Protein AF-A0AAV2B101-F1 (afdb_monomer_lite)

pLDDT: mean 90.88, std 5.52, range [64.88, 95.81]

Secondary structure (DSSP, 8-state):
-TTTTTTS---HHHHHHHHHHHHHTT-HHHHHHHHHHHHHTT-HHHHHHHIIIIITT-S-HHHHHHHHTS-HHHHHHHHHHHHHHHHHHHHHTSSS---HHHHHHHHHHHHHH-HHHHHHHHHHHHHT--

Foldseek 3Di:
DQCVQDVHDNDLVVLQVVLVVLVVVVQLLSLLVVLVSCVQVLVLLSNLCSLVPCLVVDPDLVVSCVVSVHPSLSNLLSSLSSLQSNLVCQCVVRSHDNDNPSSVVSLVSSCVSPVPNSVVVVVCVVVVND

InterPro domains:
  IPR006597 Sel1-like repeat [PF08238] (1-27)
  IPR006597 Sel1-like repeat [PF08238] (81-113)
  IPR006597 Sel1-like repeat [SM00671] (1-27)
  IPR006597 Sel1-like repeat [SM00671] (80-115)
  IPR011990 Tetratricopeptide-like helical domain superfamily [G3DSA:1.25.40.10] (1-129)
  IPR052323 LRP2-binding protein [PTHR44554] (1-128)

Structure (mmCIF, N/CA/C/O backbone):
data_AF-A0AAV2B101-F1
#
_entry.id   AF-A0AAV2B101-F1
#
loop_
_atom_site.group_PDB
_atom_site.id
_atom_site.type_symbol
_atom_site.label_atom_id
_atom_site.label_alt_id
_atom_site.label_comp_id
_atom_site.label_asym_id
_atom_site.label_entity_id
_atom_site.label_seq_id
_atom_site.pdbx_PDB_ins_code
_atom_site.Cartn_x
_atom_site.Cartn_y
_atom_site.Cartn_z
_atom_site.occupancy
_atom_site.B_iso_or_equiv
_atom_site.auth_seq_id
_atom_site.auth_comp_id
_atom_site.auth_asym_id
_atom_site.auth_atom_id
_atom_site.pdbx_PDB_model_num
ATOM 1 N N . MET A 1 1 ? 1.192 -10.857 -11.145 1.00 83.56 1 MET A N 1
ATOM 2 C CA . MET A 1 1 ? 0.790 -12.180 -11.665 1.00 83.56 1 MET A CA 1
ATOM 3 C C . MET A 1 1 ? 0.653 -13.176 -10.521 1.00 83.56 1 MET A C 1
ATOM 5 O O . MET A 1 1 ? -0.468 -13.334 -10.070 1.00 83.56 1 MET A O 1
ATOM 9 N N . TYR A 1 2 ? 1.740 -13.704 -9.940 1.00 89.62 2 TYR A N 1
ATOM 10 C CA . TYR A 1 2 ? 1.673 -14.729 -8.878 1.00 89.62 2 TYR A CA 1
ATOM 11 C C . TYR A 1 2 ? 0.877 -14.374 -7.611 1.00 89.62 2 TYR A C 1
ATOM 13 O O . TYR A 1 2 ? 0.341 -15.276 -6.985 1.00 89.62 2 TYR A O 1
ATOM 21 N N . LEU A 1 3 ? 0.789 -13.096 -7.217 1.00 84.12 3 LEU A N 1
ATOM 22 C CA . LEU A 1 3 ? 0.054 -12.691 -6.005 1.00 84.12 3 LEU A CA 1
ATOM 23 C C . LEU A 1 3 ? -1.465 -12.927 -6.108 1.00 84.12 3 LEU A C 1
ATOM 25 O O . LEU A 1 3 ? -2.111 -13.135 -5.091 1.00 84.12 3 LEU A O 1
ATOM 29 N N . TYR A 1 4 ? -2.010 -12.869 -7.326 1.00 83.75 4 TYR A N 1
ATOM 30 C CA . TYR A 1 4 ? -3.451 -12.961 -7.593 1.00 83.75 4 TYR A CA 1
ATOM 31 C C . TYR A 1 4 ? -3.789 -13.994 -8.679 1.00 83.75 4 TYR A C 1
ATOM 33 O O . TYR A 1 4 ? -4.881 -13.960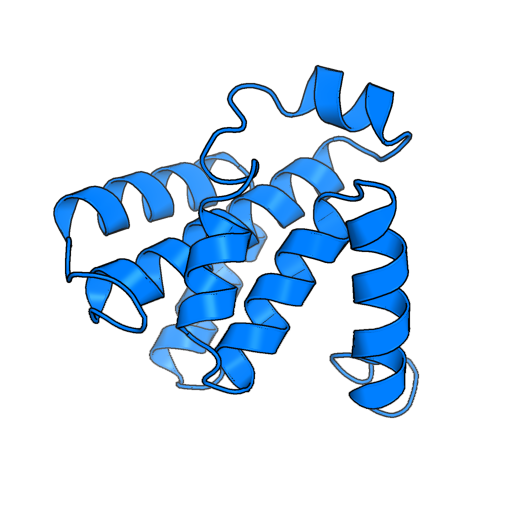 -9.231 1.00 83.75 4 TYR A O 1
ATOM 41 N N . GLY A 1 5 ? -2.828 -14.831 -9.082 1.00 86.94 5 GLY A N 1
ATOM 42 C CA . GLY A 1 5 ? -3.027 -15.810 -10.157 1.00 86.94 5 GLY A CA 1
ATOM 43 C C . GLY A 1 5 ? -3.395 -15.210 -11.527 1.00 86.94 5 GLY A C 1
ATOM 44 O O . GLY A 1 5 ? -4.098 -15.826 -12.322 1.00 86.94 5 GLY A O 1
ATOM 45 N N . LEU A 1 6 ? -2.959 -13.981 -11.832 1.00 86.06 6 LEU A N 1
ATOM 46 C CA . LEU A 1 6 ? -3.276 -13.357 -13.125 1.00 86.06 6 LEU A CA 1
ATOM 47 C C . LEU A 1 6 ? -2.444 -14.006 -14.235 1.00 86.06 6 LEU A C 1
ATOM 49 O O . LEU A 1 6 ? -1.242 -13.738 -14.317 1.00 86.06 6 LEU A O 1
ATOM 53 N N . GLY A 1 7 ? -3.076 -14.841 -15.065 1.00 90.12 7 GLY A N 1
ATOM 54 C CA . GLY A 1 7 ? -2.433 -15.547 -16.183 1.00 90.12 7 GLY A CA 1
ATOM 55 C C . GLY A 1 7 ? -1.427 -16.625 -15.756 1.00 90.12 7 GLY A C 1
ATOM 56 O O . GLY A 1 7 ? -0.592 -17.035 -16.555 1.00 90.12 7 GLY A O 1
ATOM 57 N N . THR A 1 8 ? -1.455 -17.034 -14.488 1.00 92.19 8 THR A N 1
ATOM 58 C CA . THR A 1 8 ? -0.586 -18.055 -13.885 1.00 92.19 8 THR A CA 1
ATOM 59 C C . THR A 1 8 ? -1.245 -18.572 -12.607 1.00 92.19 8 THR A C 1
ATOM 61 O O . THR A 1 8 ? -2.190 -17.958 -12.123 1.00 92.19 8 THR A O 1
ATOM 64 N N . GLU A 1 9 ? -0.758 -19.662 -12.026 1.00 90.50 9 GLU A N 1
ATOM 65 C CA . GLU A 1 9 ? -1.245 -20.110 -10.721 1.00 90.50 9 GLU A CA 1
ATOM 66 C C . GLU A 1 9 ? -0.857 -19.115 -9.616 1.00 90.50 9 GLU A C 1
ATOM 68 O O . GLU A 1 9 ? 0.226 -18.514 -9.633 1.00 90.50 9 GLU A O 1
ATOM 73 N N . GLU A 1 10 ? -1.745 -18.921 -8.635 1.00 90.19 10 GLU A N 1
ATOM 74 C CA . GLU A 1 10 ? -1.401 -18.143 -7.446 1.00 90.19 10 GLU A CA 1
ATOM 75 C C . GLU A 1 10 ? -0.235 -18.828 -6.724 1.00 90.19 10 GLU A C 1
ATOM 77 O O . GLU A 1 10 ? -0.301 -19.993 -6.339 1.00 90.19 10 GLU A O 1
ATOM 82 N N . ASN A 1 11 ? 0.857 -18.090 -6.532 1.00 91.88 11 ASN A N 1
ATOM 83 C CA . ASN A 1 11 ? 2.045 -18.594 -5.863 1.00 91.88 11 ASN A CA 1
ATOM 84 C C . ASN A 1 11 ? 2.609 -17.528 -4.929 1.00 91.88 11 ASN A C 1
ATOM 86 O O . ASN A 1 11 ? 3.425 -16.684 -5.309 1.00 91.88 11 ASN A O 1
ATOM 90 N N . LEU A 1 12 ? 2.181 -17.586 -3.669 1.00 88.06 12 LEU A N 1
ATOM 91 C CA . LEU A 1 12 ? 2.563 -16.614 -2.646 1.00 88.06 12 LEU A CA 1
ATOM 92 C C . LEU A 1 12 ? 4.074 -16.589 -2.376 1.00 88.06 12 LEU A C 1
ATOM 94 O O . LEU A 1 12 ? 4.618 -15.529 -2.073 1.00 88.06 12 LEU A O 1
ATOM 98 N N . ARG A 1 13 ? 4.771 -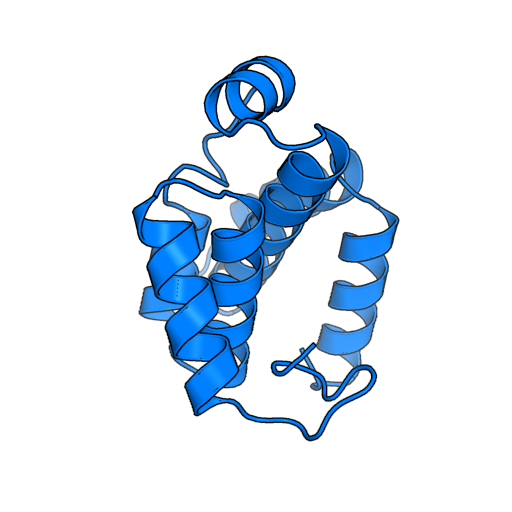17.724 -2.521 1.00 90.38 13 ARG A N 1
ATOM 99 C CA . ARG A 1 13 ? 6.224 -17.805 -2.310 1.00 90.38 13 ARG A CA 1
ATOM 100 C C . ARG A 1 13 ? 6.984 -17.062 -3.405 1.00 90.38 13 ARG A C 1
ATOM 102 O O . ARG A 1 13 ? 7.873 -16.270 -3.093 1.00 90.38 13 ARG A O 1
ATOM 109 N N . LEU A 1 14 ? 6.622 -17.286 -4.669 1.00 92.31 14 LEU A N 1
ATOM 110 C CA . LEU A 1 14 ? 7.210 -16.569 -5.803 1.00 92.31 14 LEU A CA 1
ATOM 111 C C . LEU A 1 14 ? 6.824 -15.092 -5.784 1.00 92.31 14 LEU A C 1
ATOM 113 O O . LEU A 1 14 ? 7.685 -14.236 -5.985 1.00 92.31 14 LEU A O 1
ATOM 117 N N . ALA A 1 15 ? 5.560 -14.781 -5.483 1.00 91.38 15 ALA A N 1
ATOM 118 C CA . ALA A 1 15 ? 5.103 -13.406 -5.317 1.00 91.38 15 ALA A CA 1
ATOM 119 C C . ALA A 1 15 ? 5.956 -12.675 -4.276 1.00 91.38 15 ALA A C 1
ATOM 121 O O . ALA A 1 15 ? 6.531 -11.634 -4.585 1.00 91.38 15 ALA A O 1
ATOM 122 N N . TYR A 1 16 ? 6.109 -13.258 -3.085 1.00 93.25 16 TYR A N 1
ATOM 123 C CA . TYR A 1 16 ? 6.936 -12.693 -2.027 1.00 93.25 16 TYR A CA 1
ATOM 124 C C . TYR A 1 16 ? 8.386 -12.500 -2.480 1.00 93.25 16 TYR A C 1
ATOM 126 O O . TYR A 1 16 ? 8.895 -11.389 -2.387 1.00 93.25 16 TYR A O 1
ATOM 134 N N . HIS A 1 17 ? 9.022 -13.534 -3.041 1.00 94.69 17 HIS A N 1
ATOM 135 C CA . HIS A 1 17 ? 10.410 -13.475 -3.509 1.00 94.69 17 HIS A CA 1
ATOM 136 C C . HIS A 1 17 ? 10.657 -12.356 -4.536 1.00 94.69 17 HIS A C 1
ATOM 138 O O . HIS A 1 17 ? 11.631 -11.610 -4.437 1.00 94.69 17 HIS A O 1
ATOM 144 N N . HIS A 1 18 ? 9.779 -12.201 -5.528 1.00 94.38 18 HIS A N 1
ATOM 145 C CA . HIS A 1 18 ? 9.947 -11.155 -6.537 1.00 94.38 18 HIS A CA 1
ATOM 146 C C . HIS A 1 18 ? 9.638 -9.760 -5.987 1.00 94.38 18 HIS A C 1
ATOM 148 O O . HIS A 1 18 ? 10.356 -8.809 -6.310 1.00 94.38 18 HIS A O 1
ATOM 154 N N . LEU A 1 19 ? 8.608 -9.633 -5.145 1.00 93.94 19 LEU A N 1
ATOM 155 C CA . LEU A 1 19 ? 8.237 -8.362 -4.526 1.00 93.94 19 LEU A CA 1
ATOM 156 C C . LEU A 1 19 ? 9.333 -7.854 -3.591 1.00 93.94 19 LEU A C 1
ATOM 158 O O . LEU A 1 19 ? 9.693 -6.683 -3.679 1.00 93.94 19 LEU A O 1
ATOM 162 N N . THR A 1 20 ? 9.915 -8.712 -2.751 1.00 94.50 20 THR A N 1
ATOM 163 C CA . THR A 1 20 ? 11.011 -8.315 -1.856 1.00 94.50 20 THR A CA 1
ATOM 164 C C . THR A 1 20 ? 12.254 -7.904 -2.635 1.00 94.50 20 THR A C 1
ATOM 166 O O . THR A 1 20 ? 12.807 -6.841 -2.365 1.00 94.50 20 THR A O 1
ATOM 169 N N . ASN A 1 21 ? 12.651 -8.668 -3.656 1.00 95.19 21 ASN A N 1
ATOM 170 C CA . ASN A 1 21 ? 13.807 -8.332 -4.493 1.00 95.19 21 ASN A CA 1
ATOM 171 C C . ASN A 1 21 ? 13.620 -7.018 -5.272 1.00 95.19 21 ASN A C 1
ATOM 173 O O . ASN A 1 21 ? 14.582 -6.289 -5.519 1.00 95.19 21 ASN A O 1
ATOM 177 N N . ALA A 1 22 ? 12.398 -6.698 -5.705 1.00 93.38 22 ALA A N 1
ATOM 178 C CA . ALA A 1 22 ? 12.097 -5.420 -6.351 1.00 93.38 22 ALA A CA 1
ATOM 179 C C . ALA A 1 22 ? 12.040 -4.264 -5.338 1.00 93.38 22 ALA A C 1
ATOM 181 O O . ALA A 1 22 ? 12.635 -3.212 -5.573 1.00 93.38 22 ALA A O 1
ATOM 182 N N . ALA A 1 23 ? 11.395 -4.472 -4.190 1.00 92.62 23 ALA A N 1
ATOM 183 C CA . ALA A 1 23 ? 11.308 -3.487 -3.116 1.00 92.62 23 ALA A CA 1
ATOM 184 C C . ALA A 1 23 ? 12.689 -3.126 -2.541 1.00 92.62 23 ALA A C 1
ATOM 186 O O . ALA A 1 23 ? 12.946 -1.951 -2.271 1.00 92.62 23 ALA A O 1
ATOM 187 N N . ALA A 1 24 ? 13.593 -4.106 -2.417 1.00 91.88 24 ALA A N 1
ATOM 188 C CA . ALA A 1 24 ? 14.975 -3.913 -1.973 1.00 91.88 24 ALA A CA 1
ATOM 189 C C . ALA A 1 24 ? 15.781 -3.018 -2.929 1.00 91.88 24 ALA A C 1
ATOM 191 O O . ALA A 1 24 ? 16.614 -2.234 -2.487 1.00 91.88 24 ALA A O 1
ATOM 192 N N . ARG A 1 25 ? 15.473 -3.064 -4.232 1.00 91.31 25 ARG A N 1
ATOM 193 C CA . ARG A 1 25 ? 16.035 -2.161 -5.253 1.00 91.31 25 ARG A CA 1
ATOM 194 C C . ARG A 1 25 ? 15.361 -0.786 -5.290 1.00 91.31 25 ARG A C 1
ATOM 196 O O . ARG A 1 25 ? 15.675 0.026 -6.150 1.00 91.31 25 ARG A O 1
ATOM 203 N N . GLY A 1 26 ? 14.432 -0.523 -4.374 1.00 88.88 26 GLY A N 1
ATOM 204 C CA . GLY A 1 26 ? 13.752 0.761 -4.246 1.00 88.88 26 GLY A CA 1
ATOM 205 C C . GLY A 1 26 ? 12.424 0.869 -4.989 1.00 88.88 26 GLY A C 1
ATOM 206 O O . GLY A 1 26 ? 11.796 1.909 -4.862 1.00 88.88 26 GLY A O 1
ATOM 207 N N . ASN A 1 27 ? 11.953 -0.175 -5.680 1.00 92.50 27 ASN A N 1
ATOM 208 C CA . ASN A 1 27 ? 10.719 -0.100 -6.464 1.00 92.50 27 ASN A CA 1
ATOM 209 C C . ASN A 1 27 ? 9.484 0.127 -5.571 1.00 92.50 27 ASN A C 1
ATOM 211 O O . ASN A 1 27 ? 9.109 -0.730 -4.762 1.00 92.50 27 ASN A O 1
ATOM 215 N N . THR A 1 28 ? 8.837 1.274 -5.742 1.00 93.75 28 THR A N 1
ATOM 216 C CA . THR A 1 28 ? 7.699 1.721 -4.934 1.00 93.75 28 THR A CA 1
ATOM 217 C C . THR A 1 28 ? 6.434 0.921 -5.220 1.00 93.75 28 THR A C 1
ATOM 219 O O . THR A 1 28 ? 5.687 0.583 -4.300 1.00 93.75 28 THR A O 1
ATOM 222 N N . TYR A 1 29 ? 6.220 0.527 -6.474 1.00 93.06 29 TYR A N 1
ATOM 223 C CA . TYR A 1 29 ? 5.082 -0.310 -6.851 1.00 93.06 29 TYR A CA 1
ATOM 224 C C . TYR A 1 29 ? 5.132 -1.678 -6.154 1.00 93.06 29 TYR A C 1
ATOM 226 O O . TYR A 1 29 ? 4.140 -2.135 -5.583 1.00 93.06 29 TYR A O 1
ATOM 234 N N . ALA A 1 30 ? 6.314 -2.295 -6.104 1.00 94.06 30 ALA A N 1
ATOM 235 C CA . ALA A 1 30 ? 6.539 -3.546 -5.389 1.00 94.06 30 ALA A CA 1
ATOM 236 C C . ALA A 1 30 ? 6.329 -3.398 -3.876 1.00 94.06 30 ALA A C 1
ATOM 238 O O . ALA A 1 30 ? 5.733 -4.281 -3.264 1.00 94.06 30 ALA A O 1
ATOM 239 N N . LYS A 1 31 ? 6.756 -2.279 -3.273 1.00 93.81 31 LYS A N 1
ATOM 240 C CA . LYS A 1 31 ? 6.500 -1.990 -1.850 1.00 93.81 31 LYS A CA 1
ATOM 241 C C . LYS A 1 31 ? 5.009 -1.886 -1.535 1.00 93.81 31 LYS A C 1
ATOM 243 O O . LYS A 1 31 ? 4.580 -2.443 -0.530 1.00 93.81 31 LYS A O 1
ATOM 248 N N . GLY A 1 32 ? 4.222 -1.253 -2.407 1.00 94.12 32 GLY A N 1
ATOM 249 C CA . GLY A 1 32 ? 2.763 -1.188 -2.266 1.00 94.12 32 GLY A CA 1
ATOM 250 C C . GLY A 1 32 ? 2.116 -2.577 -2.221 1.00 94.12 32 GLY A C 1
ATOM 251 O O . GLY A 1 32 ? 1.340 -2.875 -1.313 1.00 94.12 32 GLY A O 1
ATOM 252 N N . TYR A 1 33 ? 2.497 -3.478 -3.132 1.00 93.94 33 TYR A N 1
ATOM 253 C CA . TYR A 1 33 ? 2.031 -4.872 -3.082 1.00 93.94 33 TYR A CA 1
ATOM 254 C C . TYR A 1 33 ? 2.590 -5.670 -1.910 1.00 93.94 33 TYR A C 1
ATOM 256 O O . TYR A 1 33 ? 1.930 -6.590 -1.435 1.00 93.94 33 TYR A O 1
ATOM 264 N N . LEU A 1 34 ? 3.790 -5.348 -1.437 1.00 94.00 34 LEU A N 1
ATOM 265 C CA . LEU A 1 34 ? 4.355 -5.991 -0.260 1.00 94.00 34 LEU A CA 1
ATOM 266 C C . LEU A 1 34 ? 3.576 -5.597 1.007 1.00 94.00 34 LEU A C 1
ATOM 268 O O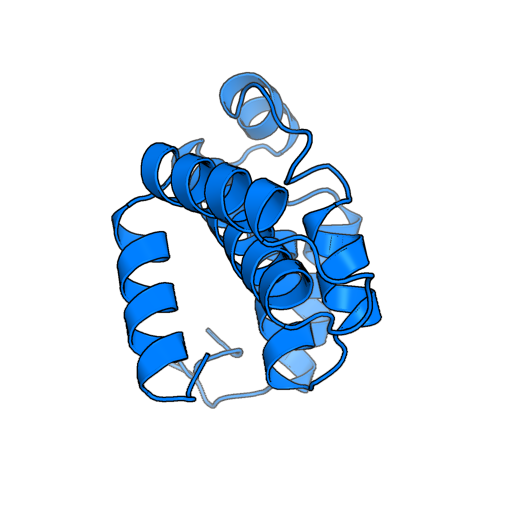 . LEU A 1 34 ? 3.333 -6.457 1.849 1.00 94.00 34 LEU A O 1
ATOM 272 N N . ALA A 1 35 ? 3.104 -4.348 1.102 1.00 93.75 35 ALA A N 1
ATOM 273 C CA . ALA A 1 35 ? 2.183 -3.916 2.153 1.00 93.75 35 ALA A CA 1
ATOM 274 C C . ALA A 1 35 ? 0.854 -4.689 2.094 1.00 93.75 35 ALA A C 1
ATOM 276 O O . ALA A 1 35 ? 0.427 -5.225 3.112 1.00 93.75 35 ALA A O 1
ATOM 277 N N . ALA A 1 36 ? 0.265 -4.844 0.901 1.00 91.75 36 ALA A N 1
ATOM 278 C CA . ALA A 1 36 ? -0.926 -5.679 0.704 1.00 91.75 36 ALA A CA 1
ATOM 279 C C . ALA A 1 36 ? -0.695 -7.134 1.144 1.00 91.75 36 ALA A C 1
ATOM 281 O O . ALA A 1 36 ? -1.489 -7.720 1.876 1.00 91.75 36 ALA A O 1
ATOM 282 N N . TYR A 1 37 ? 0.439 -7.711 0.740 1.00 92.12 37 TYR A N 1
ATOM 283 C CA . TYR A 1 37 ? 0.823 -9.068 1.116 1.00 92.12 37 TYR A CA 1
ATOM 284 C C . TYR A 1 37 ? 0.950 -9.227 2.637 1.00 92.12 37 TYR A C 1
ATOM 286 O O . TYR A 1 37 ? 0.460 -10.210 3.194 1.00 92.12 37 TYR A O 1
ATOM 294 N N . TYR A 1 38 ? 1.591 -8.277 3.322 1.00 93.06 38 TYR A N 1
ATOM 295 C CA . TYR A 1 38 ? 1.709 -8.308 4.778 1.00 93.06 38 TYR A CA 1
ATOM 296 C C . TYR A 1 38 ? 0.357 -8.160 5.468 1.00 93.06 38 TYR A C 1
ATOM 298 O O . TYR A 1 38 ? 0.095 -8.900 6.418 1.00 93.06 38 TYR A O 1
ATOM 306 N N . TYR A 1 39 ? -0.513 -7.287 4.962 1.00 91.69 39 TYR A N 1
ATOM 307 C CA . TYR A 1 39 ? -1.846 -7.089 5.518 1.00 91.69 39 TYR A CA 1
ATOM 308 C C . TYR A 1 39 ? -2.696 -8.361 5.408 1.00 91.69 39 TYR A C 1
ATOM 310 O O . TYR A 1 39 ? -3.174 -8.859 6.427 1.00 91.69 39 TYR A O 1
ATOM 318 N N . LYS A 1 40 ? -2.760 -8.976 4.216 1.00 88.62 40 LYS A N 1
ATOM 319 C CA . LYS A 1 40 ? -3.470 -10.249 3.964 1.00 88.62 40 LYS A CA 1
ATOM 320 C C . LYS A 1 40 ? -2.976 -11.391 4.862 1.00 88.62 40 LYS A C 1
ATOM 322 O O . LYS A 1 40 ? -3.710 -12.325 5.170 1.00 88.62 40 LYS A O 1
ATOM 327 N N . ARG A 1 41 ? -1.711 -11.341 5.291 1.00 90.12 41 ARG A N 1
ATOM 328 C CA . ARG A 1 41 ? -1.082 -12.324 6.192 1.00 90.12 41 ARG A CA 1
ATOM 329 C C . ARG A 1 41 ? -1.152 -11.933 7.669 1.00 90.12 41 ARG A C 1
ATOM 331 O O . ARG A 1 41 ? -0.501 -12.591 8.476 1.00 90.12 41 ARG A O 1
ATOM 338 N N . GLN A 1 42 ? -1.898 -10.881 8.008 1.00 91.44 42 GLN A N 1
ATOM 339 C CA . GLN A 1 42 ? -2.033 -10.339 9.364 1.00 91.44 42 GLN A CA 1
ATOM 340 C C . GLN A 1 42 ? -0.694 -9.898 9.987 1.00 91.44 42 GLN A C 1
ATOM 342 O O . GLN A 1 42 ? -0.553 -9.770 11.201 1.00 91.44 42 GLN A O 1
ATOM 347 N N . MET A 1 43 ? 0.312 -9.615 9.155 1.00 93.81 43 MET A N 1
ATOM 348 C CA . MET A 1 43 ? 1.604 -9.065 9.567 1.00 93.81 43 MET A CA 1
ATOM 349 C C . MET A 1 43 ? 1.493 -7.539 9.670 1.00 93.81 43 MET A C 1
ATOM 351 O O . MET A 1 43 ? 2.106 -6.786 8.905 1.00 93.81 43 MET A O 1
ATOM 355 N N . PHE A 1 44 ? 0.660 -7.070 10.594 1.00 93.50 44 PHE A N 1
ATOM 356 C CA . PHE A 1 44 ? 0.249 -5.667 10.651 1.00 93.50 44 PHE A CA 1
ATOM 357 C C . PHE A 1 44 ? 1.387 -4.705 10.992 1.00 93.50 44 PHE A C 1
ATOM 359 O O . PHE A 1 44 ? 1.467 -3.634 10.402 1.00 93.50 44 PHE A O 1
ATOM 366 N N . GLU A 1 45 ? 2.321 -5.104 11.855 1.00 92.12 45 GLU A N 1
ATOM 367 C CA . GLU A 1 45 ? 3.508 -4.297 12.160 1.00 92.12 45 GLU A CA 1
ATOM 368 C C . GLU A 1 45 ? 4.349 -4.050 10.898 1.00 92.12 45 GLU A C 1
ATOM 370 O O . GLU A 1 45 ? 4.684 -2.914 10.572 1.00 92.12 45 GLU A O 1
ATOM 375 N N . ARG A 1 46 ? 4.607 -5.101 10.108 1.00 92.44 46 ARG A N 1
ATOM 376 C CA . ARG A 1 46 ? 5.338 -4.978 8.836 1.00 92.44 46 ARG A CA 1
ATOM 377 C C . ARG A 1 46 ? 4.580 -4.148 7.809 1.00 92.44 46 ARG A C 1
ATOM 379 O O . ARG A 1 46 ? 5.206 -3.418 7.041 1.00 92.44 46 ARG A O 1
ATOM 386 N N . THR A 1 47 ? 3.254 -4.250 7.797 1.00 93.94 47 THR A N 1
ATOM 387 C CA . THR A 1 47 ? 2.396 -3.422 6.943 1.00 93.94 47 THR A CA 1
ATOM 388 C C . THR A 1 47 ? 2.543 -1.950 7.312 1.00 93.94 47 THR A C 1
ATOM 390 O O . THR A 1 47 ? 2.830 -1.127 6.444 1.00 93.94 47 THR A O 1
ATOM 393 N N . ALA A 1 48 ? 2.425 -1.631 8.603 1.00 92.25 48 ALA A N 1
ATOM 394 C CA . ALA A 1 48 ? 2.542 -0.274 9.112 1.00 92.25 48 ALA A CA 1
ATOM 395 C C . ALA A 1 48 ? 3.937 0.310 8.855 1.00 92.25 48 ALA A C 1
ATOM 397 O O . ALA A 1 48 ? 4.034 1.443 8.388 1.00 92.25 48 ALA A O 1
ATOM 398 N N . ILE A 1 49 ? 5.003 -0.466 9.085 1.00 91.62 49 ILE A N 1
ATOM 399 C CA . ILE A 1 49 ? 6.381 -0.061 8.771 1.00 91.62 49 ILE A CA 1
ATOM 400 C C . ILE A 1 49 ? 6.515 0.216 7.274 1.00 91.62 49 ILE A C 1
ATOM 402 O O . ILE A 1 49 ? 6.922 1.309 6.912 1.00 91.62 49 ILE A O 1
ATOM 406 N N . THR A 1 50 ? 6.101 -0.711 6.405 1.00 90.81 50 THR A N 1
ATOM 407 C CA . THR A 1 50 ? 6.221 -0.554 4.941 1.00 90.81 50 THR A CA 1
ATOM 408 C C . THR A 1 50 ? 5.420 0.642 4.415 1.00 90.81 50 THR A C 1
ATOM 410 O O . THR A 1 50 ? 5.867 1.322 3.496 1.00 90.81 50 THR A O 1
ATOM 413 N N . GLY A 1 51 ? 4.239 0.907 4.981 1.00 88.12 51 GLY A N 1
ATOM 414 C CA . GLY A 1 51 ? 3.401 2.046 4.603 1.00 88.12 51 GLY A CA 1
ATOM 415 C C . GLY A 1 51 ? 3.927 3.389 5.120 1.00 88.12 51 GLY A C 1
ATOM 416 O O . GLY A 1 51 ? 3.858 4.391 4.404 1.00 88.12 51 GLY A O 1
ATOM 417 N N . ARG A 1 52 ? 4.484 3.428 6.340 1.00 85.38 52 ARG A N 1
ATOM 418 C CA . ARG A 1 52 ? 5.155 4.628 6.876 1.00 85.38 52 ARG A CA 1
ATOM 419 C C . ARG A 1 52 ? 6.472 4.900 6.155 1.00 85.38 52 ARG A C 1
ATOM 421 O O . ARG A 1 52 ? 6.791 6.060 5.895 1.00 85.38 52 ARG A O 1
ATOM 428 N N . ASP A 1 53 ? 7.206 3.850 5.804 1.00 72.75 53 ASP A N 1
ATOM 429 C CA . ASP A 1 53 ? 8.485 3.935 5.110 1.00 72.75 53 ASP A CA 1
ATOM 430 C C . ASP A 1 53 ? 8.312 4.485 3.705 1.00 72.75 53 ASP A C 1
ATOM 432 O O . ASP A 1 53 ? 7.772 3.816 2.831 1.00 72.75 53 ASP A O 1
ATOM 436 N N . ARG A 1 54 ? 8.862 5.677 3.463 1.00 64.88 54 ARG A N 1
ATOM 437 C CA . ARG A 1 54 ? 8.920 6.391 2.177 1.00 64.88 54 ARG A CA 1
ATOM 438 C C . ARG A 1 54 ? 7.575 6.642 1.476 1.00 64.88 54 ARG A C 1
ATOM 440 O O . ARG A 1 54 ? 7.475 7.717 0.913 1.00 64.88 54 ARG A O 1
ATOM 447 N N . LEU A 1 55 ? 6.560 5.772 1.538 1.00 74.81 55 LEU A N 1
ATOM 448 C CA . LEU A 1 55 ? 5.268 5.865 0.848 1.00 74.81 55 LEU A CA 1
ATOM 449 C C . LEU A 1 55 ? 4.425 7.010 1.416 1.00 74.81 55 LEU A C 1
ATOM 451 O O . LEU A 1 55 ? 4.160 7.982 0.711 1.00 74.81 55 LEU A O 1
ATOM 455 N N . ALA A 1 56 ? 4.102 6.978 2.712 1.00 72.06 56 ALA A N 1
ATOM 456 C CA . ALA A 1 56 ? 3.401 8.091 3.357 1.00 72.06 56 ALA A CA 1
ATOM 457 C C . ALA A 1 56 ? 4.186 9.415 3.258 1.00 72.06 56 ALA A C 1
ATOM 459 O O . ALA A 1 56 ? 3.579 10.480 3.144 1.00 72.06 56 ALA A O 1
ATOM 460 N N . ALA A 1 57 ? 5.521 9.347 3.222 1.00 77.75 57 ALA A N 1
ATOM 461 C CA . ALA A 1 57 ? 6.406 10.502 3.096 1.00 77.75 57 ALA A CA 1
ATOM 462 C C . ALA A 1 57 ? 6.596 11.016 1.652 1.00 77.75 57 ALA A C 1
ATOM 464 O O . ALA A 1 57 ? 7.157 12.099 1.482 1.00 77.75 57 ALA A O 1
ATOM 465 N N . VAL A 1 58 ? 6.137 10.302 0.609 1.00 81.75 58 VAL A N 1
ATOM 466 C CA . VAL A 1 58 ? 6.266 10.779 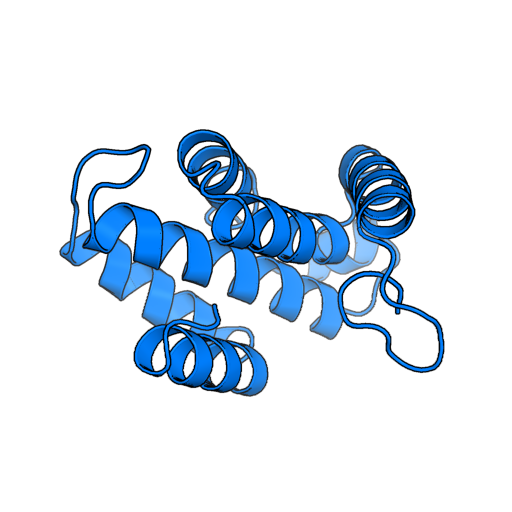-0.781 1.00 81.75 58 VAL A CA 1
ATOM 467 C C . VAL A 1 58 ? 5.425 12.038 -0.955 1.00 81.75 58 VAL A C 1
ATOM 469 O O . VAL A 1 58 ? 4.204 11.996 -0.807 1.00 81.75 58 VAL A O 1
ATOM 472 N N . GLN A 1 59 ? 6.077 13.147 -1.290 1.00 80.81 59 GLN A N 1
ATOM 473 C CA . GLN A 1 59 ? 5.412 14.401 -1.652 1.00 80.81 59 GLN A CA 1
ATOM 474 C C . GLN A 1 59 ? 5.203 14.510 -3.167 1.00 80.81 59 GLN A C 1
ATOM 476 O O . GLN A 1 59 ? 4.143 14.942 -3.604 1.00 80.81 59 GLN A O 1
ATOM 481 N N . ASP A 1 60 ? 6.179 14.059 -3.966 1.00 85.62 60 ASP A N 1
ATOM 482 C CA . ASP A 1 60 ? 6.109 14.062 -5.430 1.00 85.62 60 ASP A CA 1
ATOM 483 C C . ASP A 1 60 ? 6.530 12.703 -6.012 1.00 85.62 60 ASP A C 1
ATOM 485 O O . ASP A 1 60 ? 7.611 12.179 -5.729 1.00 85.62 60 ASP A O 1
ATOM 489 N N . CYS A 1 61 ? 5.667 12.140 -6.858 1.00 89.88 61 CYS A N 1
ATOM 490 C CA . CYS A 1 61 ? 5.902 10.870 -7.540 1.00 89.88 61 CYS A CA 1
ATOM 491 C C . CYS A 1 61 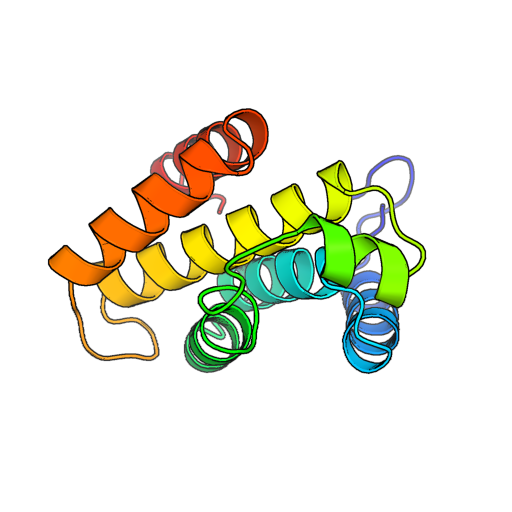? 6.794 11.014 -8.784 1.00 89.88 61 CYS A C 1
ATOM 493 O O . CYS A 1 61 ? 7.381 10.023 -9.210 1.00 89.88 61 CYS A O 1
ATOM 495 N N . LYS A 1 62 ? 6.922 12.204 -9.387 1.00 91.38 62 LYS A N 1
ATOM 496 C CA . LYS A 1 62 ? 7.701 12.422 -10.622 1.00 91.38 62 LYS A CA 1
ATOM 497 C C . LYS A 1 62 ? 9.209 12.174 -10.462 1.00 91.38 62 LYS A C 1
ATOM 499 O O . LYS A 1 62 ? 9.754 11.399 -11.253 1.00 91.38 62 LYS A O 1
ATOM 504 N N . PRO A 1 63 ? 9.916 12.780 -9.485 1.00 90.81 63 PRO A N 1
ATOM 505 C CA . PRO A 1 63 ? 11.345 12.525 -9.309 1.00 90.81 63 PRO A CA 1
ATOM 506 C C . PRO A 1 63 ? 11.603 11.077 -8.885 1.00 90.81 63 PRO A C 1
ATOM 508 O O . PRO A 1 63 ? 12.566 10.464 -9.341 1.00 90.81 63 PRO A O 1
ATOM 511 N N . LEU A 1 64 ? 10.702 10.513 -8.078 1.00 89.81 64 LEU A N 1
ATOM 512 C CA . LEU A 1 64 ? 10.765 9.127 -7.631 1.00 89.81 64 LEU A CA 1
ATOM 513 C C . LEU A 1 64 ? 10.638 8.149 -8.810 1.00 89.81 64 LEU A C 1
ATOM 515 O O . LEU A 1 64 ? 11.473 7.266 -8.976 1.00 89.81 64 LEU A O 1
ATOM 519 N N . ALA A 1 65 ? 9.669 8.375 -9.696 1.00 92.44 65 ALA A N 1
ATOM 520 C CA . ALA A 1 65 ? 9.488 7.618 -10.932 1.00 92.44 65 ALA A CA 1
ATOM 521 C C . ALA A 1 65 ? 10.726 7.654 -11.837 1.00 92.44 65 ALA A C 1
ATOM 523 O O . ALA A 1 65 ? 11.144 6.619 -12.358 1.00 92.44 65 ALA A O 1
ATOM 524 N N . LYS A 1 66 ? 11.362 8.827 -11.973 1.00 92.38 66 LYS A N 1
ATOM 525 C CA . LYS A 1 66 ? 12.610 8.972 -12.733 1.00 92.38 66 LYS A CA 1
ATOM 526 C C . LYS A 1 66 ? 13.758 8.177 -12.104 1.00 92.38 66 LYS A C 1
ATOM 528 O O . LYS A 1 66 ? 14.493 7.521 -12.834 1.00 92.38 66 LYS A O 1
ATOM 533 N N . ALA A 1 67 ? 13.902 8.222 -10.779 1.00 90.56 67 ALA A N 1
ATOM 534 C CA . ALA A 1 67 ? 14.938 7.480 -10.060 1.00 90.56 67 ALA A CA 1
ATOM 535 C C . ALA A 1 67 ? 14.741 5.956 -10.148 1.00 90.56 67 ALA A C 1
ATOM 537 O O . ALA A 1 67 ? 15.710 5.212 -10.263 1.00 90.56 67 ALA A O 1
ATOM 538 N N . GLU A 1 68 ? 13.491 5.495 -10.130 1.00 90.44 68 GLU A N 1
ATOM 539 C CA . GLU A 1 68 ? 13.140 4.074 -10.225 1.00 90.44 68 GLU A CA 1
ATOM 540 C C . GLU A 1 68 ? 13.094 3.542 -11.667 1.00 90.44 68 GLU A C 1
ATOM 542 O O . GLU A 1 68 ? 12.954 2.334 -11.864 1.00 90.44 68 GLU A O 1
ATOM 547 N N . GLY A 1 69 ? 13.167 4.417 -12.677 1.00 90.94 69 GLY A N 1
ATOM 548 C CA . GLY A 1 69 ? 12.971 4.040 -14.080 1.00 90.94 69 GLY A CA 1
ATOM 549 C C . GLY A 1 69 ? 11.571 3.479 -14.357 1.00 90.94 69 GLY A C 1
ATOM 550 O O . GLY A 1 69 ? 11.406 2.615 -15.215 1.00 90.94 69 GLY A O 1
ATOM 551 N N . CYS A 1 70 ? 10.565 3.927 -13.601 1.00 89.00 70 CYS A N 1
ATOM 552 C CA . CYS A 1 70 ? 9.205 3.395 -13.627 1.00 89.00 70 CYS A CA 1
ATOM 553 C C . CYS A 1 70 ? 8.207 4.487 -14.052 1.00 89.00 70 CYS A C 1
ATOM 555 O O . CYS A 1 70 ? 8.393 5.646 -13.685 1.00 89.00 70 CYS A O 1
ATOM 557 N N . PRO A 1 71 ? 7.130 4.165 -14.792 1.00 93.81 71 PRO A N 1
ATOM 558 C CA . PRO A 1 71 ? 6.056 5.120 -15.051 1.00 93.81 71 PRO A CA 1
ATOM 559 C C . PRO A 1 71 ? 5.477 5.721 -13.764 1.00 93.81 71 PRO A C 1
ATOM 561 O O . PRO A 1 71 ? 5.220 5.009 -12.790 1.00 93.81 71 PRO A O 1
ATOM 564 N N . VAL A 1 72 ? 5.205 7.030 -13.786 1.00 94.81 72 VAL A N 1
ATOM 565 C CA . VAL A 1 72 ? 4.675 7.781 -12.629 1.00 94.81 72 VAL A CA 1
ATOM 566 C C . VAL A 1 72 ? 3.390 7.155 -12.084 1.00 94.81 72 VAL A C 1
ATOM 568 O O . VAL A 1 72 ? 3.201 7.102 -10.873 1.00 94.81 72 VAL A O 1
ATOM 571 N N . GLU A 1 73 ? 2.539 6.622 -12.958 1.00 94.38 73 GLU A N 1
ATOM 572 C CA . GLU A 1 73 ? 1.286 5.970 -12.566 1.00 94.38 73 GLU A CA 1
ATOM 573 C C . GLU A 1 73 ? 1.506 4.719 -11.702 1.00 94.38 73 GLU A C 1
ATOM 575 O O . GLU A 1 73 ? 0.773 4.490 -10.743 1.00 94.38 73 GLU A O 1
ATOM 580 N N . HIS A 1 74 ? 2.558 3.933 -11.947 1.00 92.81 74 HIS A N 1
ATOM 581 C CA . HIS A 1 74 ? 2.880 2.789 -11.087 1.00 92.81 74 HIS A CA 1
ATOM 582 C C . HIS A 1 74 ? 3.404 3.230 -9.723 1.00 92.81 74 HIS A C 1
ATOM 584 O O . HIS A 1 74 ? 3.058 2.627 -8.707 1.00 92.81 74 HIS A O 1
ATOM 590 N N . VAL A 1 75 ? 4.189 4.307 -9.679 1.00 94.12 75 VAL A N 1
ATOM 591 C CA . VAL A 1 75 ? 4.636 4.892 -8.411 1.00 94.12 75 VAL A CA 1
ATOM 592 C C . VAL A 1 75 ? 3.434 5.387 -7.609 1.00 94.12 75 VAL A C 1
ATOM 594 O O . VAL A 1 75 ? 3.276 4.982 -6.460 1.00 94.12 75 VAL A O 1
ATOM 597 N N . LYS A 1 76 ? 2.532 6.163 -8.226 1.00 95.44 76 LYS A N 1
ATOM 598 C CA . LYS A 1 76 ? 1.288 6.629 -7.590 1.00 95.44 76 LYS A CA 1
ATOM 599 C C . LYS A 1 76 ? 0.461 5.477 -7.028 1.00 95.44 76 LYS A C 1
ATOM 601 O O . LYS A 1 76 ? 0.048 5.542 -5.874 1.00 95.44 76 LYS A O 1
ATOM 606 N N . ARG A 1 77 ? 0.276 4.399 -7.799 1.00 95.06 77 ARG A N 1
ATOM 607 C CA . ARG A 1 77 ? -0.421 3.187 -7.340 1.00 95.06 77 ARG A CA 1
ATOM 608 C C . ARG A 1 77 ? 0.264 2.558 -6.130 1.00 95.06 77 ARG A C 1
ATOM 610 O O . ARG A 1 77 ? -0.402 2.258 -5.148 1.00 95.06 77 ARG A O 1
ATOM 617 N N . GLY A 1 78 ? 1.587 2.398 -6.169 1.00 94.00 78 GLY A N 1
ATOM 618 C CA . GLY A 1 78 ? 2.356 1.842 -5.051 1.00 94.00 78 GLY A CA 1
ATOM 619 C C . GLY A 1 78 ? 2.225 2.668 -3.770 1.00 94.00 78 GLY A C 1
ATOM 620 O O . GLY A 1 78 ? 1.979 2.113 -2.698 1.00 94.00 78 GLY A O 1
ATOM 621 N N . VAL A 1 79 ? 2.327 3.995 -3.892 1.00 95.06 79 VAL A N 1
ATOM 622 C CA . VAL A 1 79 ? 2.140 4.926 -2.769 1.00 95.06 79 VAL A CA 1
ATOM 623 C C . VAL A 1 79 ? 0.702 4.885 -2.255 1.00 95.06 79 VAL A C 1
ATOM 625 O O . VAL A 1 79 ? 0.505 4.765 -1.049 1.00 95.06 79 VAL A O 1
ATOM 628 N N . SER A 1 80 ? -0.290 4.915 -3.149 1.00 95.75 80 SER A N 1
ATOM 629 C CA . SER A 1 80 ? -1.714 4.831 -2.803 1.00 95.75 80 SER A CA 1
ATOM 630 C C . SER A 1 80 ? -2.022 3.566 -1.998 1.00 95.75 80 SER A C 1
ATOM 632 O O . SER A 1 80 ? -2.584 3.661 -0.908 1.00 95.75 80 SER A O 1
ATOM 634 N N . MET A 1 81 ? -1.546 2.398 -2.449 1.00 94.62 81 MET A N 1
ATOM 635 C CA . MET A 1 81 ? -1.681 1.140 -1.706 1.00 94.62 81 MET A CA 1
ATOM 636 C C . MET A 1 81 ? -1.050 1.230 -0.313 1.00 94.62 81 MET A C 1
ATOM 638 O O . MET A 1 81 ? -1.689 0.881 0.676 1.00 94.62 81 MET A O 1
ATOM 642 N N . GLY A 1 82 ? 0.192 1.711 -0.219 1.00 94.56 82 GLY A N 1
ATOM 643 C CA . GLY A 1 82 ? 0.889 1.840 1.062 1.00 94.56 82 GLY A CA 1
ATOM 644 C C . GLY A 1 82 ? 0.165 2.753 2.049 1.00 94.56 82 GLY A C 1
ATOM 645 O O . GLY A 1 82 ? -0.002 2.385 3.211 1.00 94.56 82 GLY A O 1
ATOM 646 N N . CYS A 1 83 ? -0.304 3.912 1.579 1.00 95.25 83 CYS A N 1
ATOM 647 C CA . CYS A 1 83 ? -1.112 4.834 2.373 1.00 95.25 83 CYS A CA 1
ATOM 648 C C . CYS A 1 83 ? -2.420 4.183 2.828 1.00 95.25 83 CYS A C 1
ATOM 650 O O . CYS A 1 83 ? -2.767 4.296 3.999 1.00 95.25 83 CYS A O 1
ATOM 652 N N . PHE A 1 84 ? -3.110 3.465 1.942 1.00 95.69 84 PHE A N 1
ATOM 653 C CA . PHE A 1 84 ? -4.380 2.822 2.263 1.00 95.69 84 PHE A CA 1
ATOM 654 C C . PHE A 1 84 ? -4.228 1.726 3.326 1.00 95.69 84 PHE A C 1
ATOM 656 O O . PHE A 1 84 ? -4.922 1.746 4.341 1.00 95.69 84 PHE A O 1
ATOM 663 N N . TYR A 1 85 ? -3.282 0.798 3.156 1.00 95.12 85 TYR A N 1
ATOM 664 C CA . TYR A 1 85 ? -3.061 -0.266 4.143 1.00 95.12 85 TYR A CA 1
ATOM 665 C C . TYR A 1 85 ? -2.540 0.271 5.481 1.00 95.12 85 TYR A C 1
ATOM 667 O O . TYR A 1 85 ? -2.936 -0.227 6.535 1.00 95.12 85 TYR A O 1
ATOM 675 N N . LEU A 1 86 ? -1.710 1.320 5.464 1.00 95.12 86 LEU A N 1
ATOM 676 C CA . LEU A 1 86 ? -1.331 2.021 6.691 1.00 95.12 86 LEU A CA 1
ATOM 677 C C . LEU A 1 86 ? -2.549 2.665 7.362 1.00 95.12 86 LEU A C 1
ATOM 679 O O . LEU A 1 86 ? -2.677 2.576 8.581 1.00 95.12 86 LEU A O 1
ATOM 683 N N . ALA A 1 87 ? -3.450 3.273 6.589 1.00 94.88 87 ALA A N 1
ATOM 684 C CA . ALA A 1 87 ? -4.668 3.863 7.124 1.00 94.88 87 ALA A CA 1
ATOM 685 C C . ALA A 1 87 ? -5.542 2.817 7.820 1.00 94.88 87 ALA A C 1
ATOM 687 O O . ALA A 1 87 ? -5.998 3.069 8.930 1.00 94.88 87 ALA A O 1
ATOM 688 N N . LEU A 1 88 ? -5.704 1.625 7.235 1.00 94.00 88 LEU A N 1
ATOM 689 C CA . LEU A 1 88 ? -6.416 0.520 7.887 1.00 94.00 88 LEU A CA 1
ATOM 690 C C . LEU A 1 88 ? -5.742 0.120 9.207 1.00 94.00 88 LEU A C 1
ATOM 692 O O . LEU A 1 88 ? -6.415 -0.014 10.229 1.00 94.00 88 LEU A O 1
ATOM 696 N N . CYS A 1 89 ? -4.413 -0.020 9.217 1.00 94.06 89 CYS A N 1
ATOM 697 C CA . CYS A 1 89 ? -3.658 -0.286 10.443 1.00 94.06 89 CYS A CA 1
ATOM 698 C C . CYS A 1 89 ? -3.904 0.790 11.515 1.00 94.06 89 CYS A C 1
ATOM 700 O O . CYS A 1 89 ? -4.165 0.449 12.667 1.00 94.06 89 CYS A O 1
ATOM 702 N N . CYS A 1 90 ? -3.880 2.074 11.151 1.00 93.62 90 CYS A N 1
ATOM 703 C CA . CYS A 1 90 ? -4.150 3.187 12.066 1.00 93.62 90 CYS A CA 1
ATOM 704 C C . CYS A 1 90 ? -5.619 3.251 12.511 1.00 93.62 90 CYS A C 1
ATOM 706 O O . CYS A 1 90 ? -5.892 3.561 13.667 1.00 93.62 90 CYS A O 1
ATOM 708 N N . GLN A 1 91 ? -6.571 2.919 11.643 1.00 93.56 91 GLN A N 1
ATOM 709 C CA . GLN A 1 91 ? -7.998 2.952 11.959 1.00 93.56 91 GLN A CA 1
ATOM 710 C C . GLN A 1 91 ? -8.380 1.889 12.994 1.00 93.56 91 GLN A C 1
ATOM 712 O O . GLN A 1 91 ? -9.184 2.170 13.886 1.00 93.56 91 GLN A O 1
ATOM 717 N N . TYR A 1 92 ? -7.789 0.694 12.904 1.00 90.75 92 TYR A N 1
ATOM 718 C CA . TYR A 1 92 ? -8.080 -0.431 13.801 1.00 90.75 92 TYR A CA 1
ATOM 719 C C . TYR A 1 92 ? -7.057 -0.617 14.932 1.00 90.75 92 TYR A C 1
ATOM 721 O O . TYR A 1 92 ? -7.304 -1.402 15.843 1.00 90.75 92 TYR A O 1
ATOM 729 N N . GLY A 1 93 ? -5.930 0.101 14.908 1.00 89.12 93 GLY A N 1
ATOM 730 C CA . GLY A 1 93 ? -4.849 -0.071 15.885 1.00 89.12 93 GLY A CA 1
ATOM 731 C C . GLY A 1 93 ? -4.047 -1.363 15.685 1.00 89.12 93 GLY A C 1
ATOM 732 O O . GLY A 1 93 ? -3.551 -1.956 16.641 1.00 89.12 93 GLY A O 1
ATOM 733 N N . TYR A 1 94 ? -3.937 -1.844 14.446 1.00 88.31 94 TYR A N 1
ATOM 734 C CA . TYR A 1 94 ? -3.208 -3.070 14.130 1.00 88.31 94 TYR A CA 1
ATOM 735 C C . TYR A 1 94 ? -1.728 -2.789 13.873 1.00 88.31 94 TYR A C 1
ATOM 737 O O . TYR A 1 94 ? -1.373 -2.127 12.897 1.00 88.31 94 TYR A O 1
ATOM 745 N N . GLY A 1 95 ? -0.847 -3.319 14.728 1.00 78.94 95 GLY A N 1
ATOM 746 C CA . GLY A 1 95 ? 0.605 -3.117 14.611 1.00 78.94 95 GLY A CA 1
ATOM 747 C C . GLY A 1 95 ? 1.058 -1.664 14.820 1.00 78.94 95 GLY A C 1
ATOM 748 O O . GLY A 1 95 ? 2.191 -1.317 14.501 1.00 78.94 95 GLY A O 1
ATOM 749 N N . THR A 1 96 ? 0.168 -0.801 15.314 1.00 84.25 96 THR A N 1
ATOM 750 C CA . THR A 1 96 ? 0.393 0.616 15.617 1.00 84.25 96 THR A CA 1
ATOM 751 C C . THR A 1 96 ? -0.681 1.101 16.589 1.00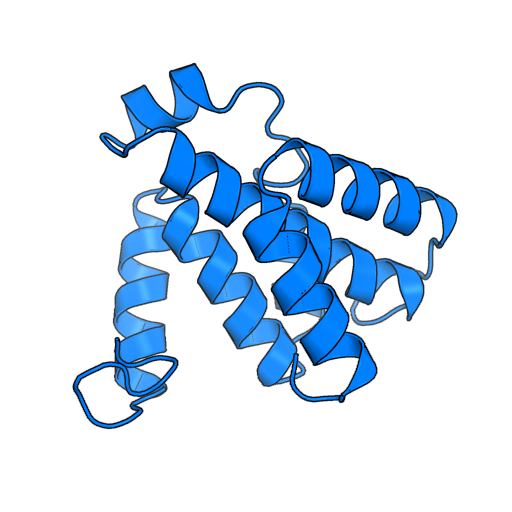 84.25 96 THR A C 1
ATOM 753 O O . THR A 1 96 ? -1.707 0.448 16.750 1.00 84.25 96 THR A O 1
ATOM 756 N N . PHE A 1 97 ? -0.480 2.261 17.214 1.00 85.06 97 PHE A N 1
ATOM 757 C CA . PHE A 1 97 ? -1.544 2.921 17.969 1.00 85.06 97 PHE A CA 1
ATOM 758 C C . PHE A 1 97 ? -2.687 3.339 17.043 1.00 85.06 97 PHE A C 1
ATOM 760 O O . PHE A 1 97 ? -2.453 3.705 15.886 1.00 85.06 97 PHE A O 1
ATOM 767 N N . GLN A 1 98 ? -3.913 3.270 17.562 1.00 93.88 98 GLN A N 1
ATOM 768 C CA . GLN A 1 98 ? -5.093 3.700 16.830 1.00 93.88 98 GLN A CA 1
ATOM 769 C C . GLN A 1 98 ? -5.078 5.224 16.663 1.00 93.88 98 GLN A C 1
ATOM 771 O O . GLN A 1 98 ? -5.009 5.956 17.647 1.00 93.88 98 GLN A O 1
ATOM 776 N N . ASP A 1 99 ? -5.187 5.690 15.423 1.00 94.19 99 ASP A N 1
ATOM 777 C CA . ASP A 1 99 ? -5.298 7.105 15.077 1.00 94.19 99 ASP A CA 1
ATOM 778 C C . ASP A 1 99 ? -6.210 7.262 13.857 1.00 94.19 99 ASP A C 1
ATOM 780 O O . ASP A 1 99 ? -5.808 7.097 12.702 1.00 94.19 99 ASP A O 1
ATOM 784 N N . LYS A 1 100 ? -7.479 7.565 14.133 1.00 94.00 100 LYS A N 1
ATOM 785 C CA . LYS A 1 100 ? -8.502 7.728 13.096 1.00 94.00 100 LYS A CA 1
ATOM 786 C C . LYS A 1 100 ? -8.277 8.989 12.263 1.00 94.00 100 LYS A C 1
ATOM 788 O O . LYS A 1 100 ? -8.510 8.961 11.060 1.00 94.00 100 LYS A O 1
ATOM 793 N N . SER A 1 101 ? -7.779 10.061 12.880 1.00 94.94 101 SER A N 1
ATOM 794 C CA . SER A 1 101 ? -7.526 11.328 12.189 1.00 94.94 101 SER A CA 1
ATOM 795 C C . SER A 1 101 ? -6.417 11.179 11.150 1.00 94.94 101 SER A C 1
ATOM 797 O O . SER A 1 101 ? -6.560 11.594 9.999 1.00 94.94 101 SER A O 1
ATOM 799 N N . PHE A 1 102 ? -5.342 10.482 11.517 1.00 92.62 102 PHE A N 1
ATOM 800 C CA . PHE A 1 102 ? -4.253 10.185 10.602 1.00 92.62 102 PHE A CA 1
ATOM 801 C C . PHE A 1 102 ? -4.670 9.190 9.513 1.00 92.62 102 PHE A C 1
ATOM 803 O O . PHE A 1 102 ? -4.294 9.361 8.351 1.00 92.62 102 PHE A O 1
ATOM 810 N N . ALA A 1 103 ? -5.502 8.196 9.845 1.00 94.44 103 ALA A N 1
ATOM 811 C CA . ALA A 1 103 ? -6.060 7.276 8.855 1.00 94.44 103 ALA A CA 1
ATOM 812 C C . ALA A 1 103 ? -6.865 8.011 7.767 1.00 94.44 103 ALA A C 1
ATOM 814 O O . ALA A 1 103 ? -6.679 7.737 6.582 1.00 94.44 103 ALA A O 1
ATOM 815 N N . GLU A 1 104 ? -7.697 8.991 8.131 1.00 94.62 104 GLU A N 1
ATOM 816 C CA . GLU A 1 104 ? -8.458 9.791 7.161 1.00 94.62 104 GLU A CA 1
ATOM 817 C C . GLU A 1 104 ? -7.554 10.585 6.209 1.00 94.62 104 GLU A C 1
ATOM 819 O O . GLU A 1 104 ? -7.800 10.610 5.000 1.00 94.62 104 GLU A O 1
ATOM 824 N N . ILE A 1 105 ? -6.482 11.194 6.725 1.00 94.50 105 ILE A N 1
ATOM 825 C CA . ILE A 1 105 ? -5.495 11.919 5.908 1.00 94.50 105 ILE A CA 1
ATOM 826 C C . ILE A 1 105 ? -4.847 10.974 4.889 1.00 94.50 105 ILE A C 1
ATOM 828 O O . ILE A 1 105 ? -4.719 11.310 3.709 1.00 94.50 105 ILE A O 1
ATOM 832 N N . LEU A 1 106 ? -4.466 9.774 5.327 1.00 94.56 106 LEU A N 1
ATOM 833 C CA . LEU A 1 106 ? -3.857 8.766 4.463 1.00 94.56 106 LEU A CA 1
ATOM 834 C C . LEU A 1 106 ? -4.823 8.238 3.397 1.00 94.56 106 LEU A C 1
ATOM 836 O O . LEU A 1 106 ? -4.404 8.043 2.256 1.00 94.56 106 LEU A O 1
ATOM 840 N N . ILE A 1 107 ? -6.100 8.044 3.735 1.00 94.69 107 ILE A N 1
ATOM 841 C CA . ILE A 1 107 ? -7.132 7.630 2.772 1.00 94.69 107 ILE A CA 1
ATOM 842 C C . ILE A 1 107 ? -7.332 8.713 1.711 1.00 94.69 107 ILE A C 1
ATOM 844 O O . ILE A 1 107 ? -7.325 8.398 0.522 1.00 94.69 107 ILE A O 1
ATOM 848 N N . ARG A 1 108 ? -7.444 9.987 2.108 1.00 95.06 108 ARG A N 1
ATOM 849 C CA . ARG A 1 108 ? -7.552 11.108 1.156 1.00 95.06 108 ARG A CA 1
ATOM 850 C C . ARG A 1 108 ? -6.368 11.135 0.200 1.00 95.06 108 ARG A C 1
ATOM 852 O O . ARG A 1 108 ? -6.560 11.148 -1.012 1.00 95.06 108 ARG A O 1
ATOM 859 N N . LYS A 1 109 ? -5.154 11.018 0.739 1.00 94.12 109 LYS A N 1
ATOM 860 C CA . LYS A 1 109 ? -3.931 10.938 -0.062 1.00 94.12 109 LYS A CA 1
ATOM 861 C C . LYS A 1 109 ? -3.938 9.744 -1.024 1.00 94.12 109 LYS A C 1
ATOM 863 O O . LYS A 1 109 ? -3.530 9.880 -2.174 1.00 94.12 109 LYS A O 1
ATOM 868 N N . ALA A 1 110 ? -4.401 8.575 -0.583 1.00 95.12 110 ALA A N 1
ATOM 869 C CA . ALA A 1 110 ? -4.498 7.394 -1.439 1.00 95.12 110 ALA A CA 1
ATOM 870 C C . ALA A 1 110 ? -5.463 7.613 -2.620 1.00 95.12 110 ALA A C 1
ATOM 872 O O . ALA A 1 110 ? -5.131 7.232 -3.747 1.00 95.12 110 ALA A O 1
ATOM 873 N N . ILE A 1 111 ? -6.607 8.261 -2.372 1.00 95.81 111 ILE A N 1
ATOM 874 C CA . ILE A 1 111 ? -7.612 8.609 -3.388 1.00 95.81 111 ILE A CA 1
ATOM 875 C C . ILE A 1 111 ? -7.058 9.639 -4.380 1.00 95.81 111 ILE A C 1
ATOM 877 O O . ILE A 1 111 ? -7.209 9.457 -5.585 1.00 95.81 111 ILE A O 1
ATOM 881 N N . GLU A 1 112 ? -6.382 10.685 -3.898 1.00 94.88 112 GLU A N 1
ATOM 882 C CA . GLU A 1 112 ? -5.762 11.717 -4.746 1.00 94.88 112 GLU A CA 1
ATOM 883 C C . GLU A 1 112 ? -4.692 11.140 -5.684 1.00 94.88 112 GLU A C 1
ATOM 885 O O . GLU A 1 112 ? -4.544 11.587 -6.822 1.00 94.88 112 GLU A O 1
ATOM 890 N N . LEU A 1 113 ? -3.941 10.139 -5.216 1.00 94.12 113 LEU A N 1
ATOM 891 C CA . LEU A 1 113 ? -2.877 9.507 -5.994 1.00 94.12 113 LEU A CA 1
ATOM 892 C C . LEU A 1 113 ? -3.402 8.505 -7.023 1.00 94.12 113 LEU A C 1
ATOM 894 O O . LEU A 1 113 ? -2.908 8.484 -8.149 1.00 94.12 113 LEU A O 1
ATOM 898 N N . SER A 1 114 ? -4.339 7.641 -6.633 1.00 95.31 114 SER A N 1
ATOM 899 C CA . SER A 1 114 ? -4.865 6.575 -7.491 1.00 95.31 114 SER A CA 1
ATOM 900 C C . SER A 1 114 ? -6.281 6.201 -7.040 1.00 95.31 114 SER A C 1
ATOM 902 O O . SER A 1 114 ? -6.442 5.307 -6.202 1.00 95.31 114 SER A O 1
ATOM 904 N N . PRO A 1 115 ? -7.318 6.878 -7.561 1.00 95.38 115 PRO A N 1
ATOM 905 C CA . PRO A 1 115 ? -8.691 6.662 -7.114 1.00 95.38 115 PRO A CA 1
ATOM 906 C C . PRO A 1 115 ? -9.175 5.248 -7.444 1.00 95.38 115 PRO A C 1
ATOM 908 O O . PRO A 1 115 ? -9.807 4.604 -6.617 1.00 95.38 115 PRO A O 1
ATOM 911 N N . ASP A 1 116 ? -8.810 4.725 -8.614 1.00 95.00 116 ASP A N 1
ATOM 912 C CA . ASP A 1 116 ? -9.104 3.361 -9.058 1.00 95.00 116 ASP A CA 1
ATOM 913 C C . ASP A 1 116 ? -8.636 2.297 -8.054 1.00 95.00 116 ASP A C 1
ATOM 915 O O . ASP A 1 116 ? -9.406 1.417 -7.668 1.00 95.00 116 ASP A O 1
ATOM 919 N N . VAL A 1 117 ? -7.391 2.409 -7.586 1.00 94.25 117 VAL A N 1
ATOM 920 C CA . VAL A 1 117 ? -6.825 1.482 -6.601 1.00 94.25 117 VAL A CA 1
ATOM 921 C C . VAL A 1 117 ? -7.458 1.690 -5.231 1.00 94.25 117 VAL A C 1
ATOM 923 O O . VAL A 1 117 ? -7.802 0.713 -4.571 1.00 94.25 117 VAL A O 1
ATOM 926 N N . ALA A 1 118 ? -7.643 2.938 -4.800 1.00 94.81 118 ALA A N 1
ATOM 927 C CA . ALA A 1 118 ? -8.252 3.232 -3.507 1.00 94.81 118 ALA A CA 1
ATOM 928 C C . ALA A 1 118 ? -9.692 2.694 -3.410 1.00 94.81 118 ALA A C 1
ATOM 930 O O . ALA A 1 118 ? -10.053 2.108 -2.389 1.00 94.81 118 ALA A O 1
ATOM 931 N N . TYR A 1 119 ? -10.497 2.826 -4.471 1.00 94.50 119 TYR A N 1
ATOM 932 C CA . TYR A 1 119 ? -11.856 2.280 -4.514 1.00 94.50 119 TYR A CA 1
ATOM 933 C C . TYR A 1 119 ? -11.872 0.749 -4.482 1.00 94.50 119 TYR A C 1
ATOM 935 O O . TYR A 1 119 ? -12.638 0.177 -3.707 1.00 94.50 119 TYR A O 1
ATOM 943 N N . ASP A 1 120 ? -11.015 0.082 -5.263 1.00 93.56 120 ASP A N 1
ATOM 944 C CA . ASP A 1 120 ? -10.905 -1.386 -5.252 1.00 93.56 120 ASP A CA 1
ATOM 945 C C . ASP A 1 120 ? -10.495 -1.913 -3.866 1.00 93.56 120 ASP A C 1
ATOM 947 O O . ASP A 1 120 ? -11.110 -2.838 -3.331 1.00 93.56 120 ASP A O 1
ATOM 951 N N . LEU A 1 121 ? -9.504 -1.280 -3.232 1.00 93.69 121 LEU A N 1
ATOM 952 C CA . LEU A 1 121 ? -9.075 -1.644 -1.882 1.00 93.69 121 LEU A CA 1
ATOM 953 C C . LEU A 1 121 ? -10.155 -1.377 -0.833 1.00 93.69 121 LEU A C 1
ATOM 955 O O . LEU A 1 121 ? -10.333 -2.186 0.078 1.00 93.69 121 LEU A O 1
ATOM 959 N N . HIS A 1 122 ? -10.903 -0.281 -0.958 1.00 92.62 122 HIS A N 1
ATOM 960 C CA . HIS A 1 122 ? -11.999 0.010 -0.043 1.00 92.62 122 HIS A CA 1
ATOM 961 C C . HIS A 1 122 ? -13.134 -1.007 -0.162 1.00 92.62 122 HIS A C 1
ATOM 963 O O . HIS A 1 122 ? -13.608 -1.503 0.862 1.00 92.62 122 HIS A O 1
ATOM 969 N N . ALA A 1 123 ? -13.506 -1.388 -1.386 1.00 92.81 123 ALA A N 1
ATOM 970 C CA . ALA A 1 123 ? -14.483 -2.445 -1.622 1.00 92.81 123 ALA A CA 1
ATOM 971 C C . ALA A 1 123 ? -14.025 -3.775 -1.002 1.00 92.81 123 ALA A C 1
ATOM 973 O O . ALA A 1 123 ? -14.780 -4.406 -0.263 1.00 92.81 123 ALA A O 1
ATOM 974 N N . LYS A 1 124 ? -12.762 -4.164 -1.215 1.00 90.50 124 LYS A N 1
ATOM 975 C CA . LYS A 1 124 ? -12.177 -5.367 -0.601 1.00 90.50 124 LYS A CA 1
ATOM 976 C C . LYS A 1 124 ? -12.165 -5.305 0.923 1.00 90.50 124 LYS A C 1
ATOM 978 O O . LYS A 1 124 ? -12.442 -6.312 1.566 1.00 90.50 124 LYS A O 1
ATOM 983 N N . ALA A 1 125 ? -11.884 -4.142 1.507 1.00 88.62 125 ALA A N 1
ATOM 984 C CA . ALA A 1 125 ? -11.881 -3.970 2.957 1.00 88.62 125 ALA A CA 1
ATOM 985 C C . ALA A 1 125 ? -13.285 -4.151 3.552 1.00 88.62 125 ALA A C 1
ATOM 987 O O . ALA A 1 125 ? -13.426 -4.821 4.571 1.00 88.62 125 ALA A O 1
ATOM 988 N N . ILE A 1 126 ? -14.321 -3.622 2.891 1.00 89.19 126 ILE A N 1
ATOM 989 C CA . ILE A 1 126 ? -15.726 -3.818 3.291 1.00 89.19 126 ILE A CA 1
ATOM 990 C C . ILE A 1 126 ? -16.122 -5.298 3.194 1.00 89.19 126 ILE A C 1
ATOM 992 O O . ILE A 1 126 ? -16.801 -5.814 4.078 1.00 89.19 126 ILE A O 1
ATOM 996 N N . LEU A 1 127 ? -15.676 -5.989 2.142 1.00 88.88 127 LEU A N 1
ATOM 997 C CA . LEU A 1 127 ? -15.953 -7.412 1.920 1.00 88.88 127 LEU A CA 1
ATOM 998 C C . LEU A 1 127 ? -15.104 -8.352 2.795 1.00 88.88 127 LEU A C 1
ATOM 1000 O O . LEU A 1 127 ? -15.328 -9.560 2.777 1.00 88.88 127 LEU A O 1
ATOM 1004 N N . GLY A 1 128 ? -14.127 -7.832 3.544 1.00 81.81 128 GLY A N 1
ATOM 1005 C CA . GLY A 1 128 ? -13.202 -8.643 4.342 1.00 81.81 128 GLY A CA 1
ATOM 1006 C C . GLY A 1 128 ? -12.183 -9.433 3.511 1.00 81.81 128 GLY A C 1
ATOM 1007 O O . GLY A 1 128 ? -11.624 -10.412 3.998 1.00 81.81 128 GLY A O 1
ATOM 1008 N N . THR A 1 129 ? -11.937 -9.026 2.262 1.00 80.12 129 THR A N 1
ATOM 1009 C CA . THR A 1 129 ? -11.014 -9.682 1.316 1.00 80.12 129 THR A CA 1
ATOM 1010 C C . THR A 1 129 ? -9.801 -8.815 0.956 1.00 80.12 129 THR A C 1
ATOM 1012 O O . THR A 1 129 ? -9.183 -9.036 -0.089 1.00 80.12 129 THR A O 1
ATOM 1015 N N . ALA A 1 130 ? -9.517 -7.782 1.756 1.00 70.19 130 ALA A N 1
ATOM 1016 C CA . ALA A 1 130 ? -8.373 -6.882 1.580 1.00 70.19 130 ALA A CA 1
ATOM 1017 C C . ALA A 1 130 ? -7.034 -7.542 1.937 1.00 70.19 130 ALA A C 1
ATOM 1019 O O . ALA A 1 130 ? -6.983 -8.336 2.902 1.00 70.19 130 ALA A O 1
#

Sequence (130 aa):
MYLYGLGTEENLRLAYHHLTNAAARGNTYAKGYLAAYYYKRQMFERTAITGRDRLAAVQDCKPLAKAEGCPVEHVKRGVSMGCFYLALCCQYGYGTFQDKSFAEILIRKAIELSPDVAYDLHAKAILGTA

Radius of gyration: 13.7 Å; chains: 1; bounding box: 32×34×34 Å

Organism: NCBI:txid280406

=== Feature glossary ===
The record interleaves many kinds of information about one protein. Here is each kind framed as the question it answers.

Q: What does the local fold look like, residue by residue?
A: A 3Di character summarizes, for each residue, the relative orientation of the Cα frame of its nearest spatial neighbor. Because it encodes fold topology rather than chemistry, 3Di alignments detect remote structural similarity that sequence alignment misses.

Q: Which residues are in helices, strands, or loops?
A: Secondary structure is the local, repeating backbone conformation. DSSP classifies it into eight states by reading the hydrogen-bond network: three helix types (H, G, I), two β types (E, B), two non-regular types (T, S), and unstructured coil (-).

Q: How big and how compact is the whole molecule?
A: Three whole-structure scalars: the radius of gyration (RMS distance of Cα from centroid, in Å), the count of Cα–Cα contacts (pairs closer than 8 Å and separated by more than four residues in sequence — i.e. tertiary, not local, contacts), and the bounding-box dimensions. Together they distinguish compact globular folds from extended fibres or disordered chains.

Q: How confident is the AlphaFold model at each residue?
A: For AlphaFold models, the B-factor field carries pLDDT — the model's own estimate of local accuracy on a 0–100 scale. Regions with pLDDT<50 should be treated as essentially unmodeled; they often correspond to intrinsically disordered segments.

Q: What family and function is it annotated with?
A: Functional annotations link the protein to curated databases. InterPro entries identify conserved domains and families by matching the sequence against member-database signatures (Pfam, PROSITE, CDD, …). Gene Ontology (GO) terms describe molecular function, biological process, and cellular component in a controlled vocabulary. CATH places the structure in a hierarchical fold classification (Class/Architecture/Topology/Homologous-superfamily). The organism is the source species.

Q: What known structures does this most resemble?
A: Nearest PDB neighbors are the top structural matches found by Foldseek when searching this structure against the entire Protein Data Bank. Each hit reports a TM-score (0 to 1; >0.5 almost always implies the same fold) and an E-value. These are *structural* homologs — they may share no detectable sequence similarity.

Q: Which residues are buried vs exposed?
A: Solvent-accessible surface area (SASA) is the area in Å² traced out by the centre of a 1.4 Å probe sphere (a water molecule) rolled over the protein's van der Waals surface (Shrake–Rupley / Lee–Richards construction). Buried residues have near-zero SASA; fully exposed residues can exceed 200 Å². The total SASA scales roughly with the number of surface residues.

Q: What are the backbone torsion angles?
A: φ (phi) and ψ (psi) are the two rotatable backbone dihedrals per residue: φ is the C(i-1)–N–Cα–C torsion, ψ is the N–Cα–C–N(i+1) torsion, both in degrees on (−180°, 180°]. α-helical residues cluster near (−60°, −45°); β-strand residues near (−120°, +130°). A Ramachandran plot is simply a scatter of (φ, ψ) for every residue.

Q: Are the domains correctly placed relative to each other?
A: Predicted aligned error is AlphaFold's pairwise confidence. Unlike pLDDT (per-residue), PAE is per-residue-pair and captures whether two parts of the structure are correctly placed relative to each other. Units are ångströms of expected positional error.

Q: What if only a Cα trace is available?
A: P-SEA three-state annotation labels each residue as helix, strand, or coil based purely on the geometry of the Cα trace. It serves as a fallback when the full backbone (and thus DSSP) is unavailable.

Q: What is the amino-acid chain?
A: This is the polypeptide sequence — one letter per residue, N-terminus first. Length ranges from a few dozen residues for small domains to over a thousand for large multi-domain proteins.

Q: What do the rendered images show?
A: The six renders are orthographic views along the three Cartesian axes in both directions. Representation (cartoon, sticks, or surface) and color scheme (sequence-rainbow or by-chain) vary across proteins so the training set covers all the common visualization conventions.

Q: What do the diagnostic plots show?
A: Plot images: a contact map (which residues are close in 3D, as an N×N binary image), a Ramachandran scatter (backbone torsion angles, revealing secondary-structure composition at a glance), and — for AlphaFold structures — a PAE heatmap (pairwise prediction confidence).

Q: How mobile is each atom in the crystal?
A: B-factor (Debye–Waller factor) reflects atomic displacement in the crystal lattice. It is an experimental observable (units Å²), not a prediction; low values mean the atom is pinned down, high values mean it moves or is heterogeneous across the crystal.

Q: Where is each backbone atom in 3D?
A: The mmCIF table is the protein's shape written out atom by atom. For each backbone N, Cα, C, and carbonyl O, it records an (x, y, z) coordinate triple in Å plus the residue type, chain letter, and residue number.